Protein AF-A0A651F2A0-F1 (afdb_monomer_lite)

Secondary structure (DSSP, 8-state):
----------PPPHHHHHHHHHHHHHHHHHHHHHHHHHHHHHHHHHHHHHHHHHHHHHHHHHHTT-SPPPEEETTEEEEEEEETTEEEEEEEEEEEEEPTTTTT-SS---SEEEEEEEEEEETTEEEEEEE--

Structure (mmCIF, N/CA/C/O backbone):
data_AF-A0A651F2A0-F1
#
_entry.id   AF-A0A651F2A0-F1
#
loop_
_atom_site.group_PDB
_atom_site.id
_atom_site.type_symbol
_atom_site.label_atom_id
_atom_site.label_alt_id
_atom_site.label_comp_id
_atom_site.label_asym_id
_atom_site.label_entity_id
_atom_site.label_seq_id
_atom_site.pdbx_PDB_ins_code
_atom_site.Cartn_x
_atom_site.Cartn_y
_atom_site.Cartn_z
_atom_site.occupancy
_atom_site.B_iso_or_equiv
_atom_site.auth_seq_id
_atom_site.auth_comp_id
_atom_site.auth_asym_id
_atom_site.auth_atom_id
_atom_site.pdbx_PDB_model_num
ATOM 1 N N . MET A 1 1 ? 14.334 12.413 -85.379 1.00 40.56 1 MET A N 1
ATOM 2 C CA . MET A 1 1 ? 15.534 12.510 -84.516 1.00 40.56 1 MET A CA 1
ATOM 3 C C . MET A 1 1 ? 15.074 12.639 -83.069 1.00 40.56 1 MET A C 1
ATOM 5 O O . MET A 1 1 ? 14.455 13.635 -82.731 1.00 40.56 1 MET A O 1
ATOM 9 N N . HIS A 1 2 ? 15.277 11.613 -82.243 1.00 46.34 2 HIS A N 1
ATOM 10 C CA . HIS A 1 2 ? 14.979 11.640 -80.804 1.00 46.34 2 HIS A CA 1
ATOM 11 C C . HIS A 1 2 ? 16.303 11.487 -80.044 1.00 46.34 2 HIS A C 1
ATOM 13 O O . HIS A 1 2 ? 16.986 10.482 -80.261 1.00 46.34 2 HIS A O 1
ATOM 19 N N . PRO A 1 3 ? 16.702 12.438 -79.184 1.00 53.22 3 PRO A N 1
ATOM 20 C CA . PRO A 1 3 ? 17.888 12.264 -78.361 1.00 53.22 3 PRO A CA 1
ATOM 21 C C . PRO A 1 3 ? 17.576 11.280 -77.227 1.00 53.22 3 PRO A C 1
ATOM 23 O O . PRO A 1 3 ? 16.730 11.531 -76.368 1.00 53.22 3 PRO A O 1
ATOM 26 N N . ARG A 1 4 ? 18.268 10.136 -77.231 1.00 53.84 4 ARG A N 1
ATOM 27 C CA . ARG A 1 4 ? 18.278 9.188 -76.111 1.00 53.84 4 ARG A CA 1
ATOM 28 C C . ARG A 1 4 ? 18.900 9.882 -74.894 1.00 53.84 4 ARG A C 1
ATOM 30 O O . ARG A 1 4 ? 20.090 10.187 -74.902 1.00 53.84 4 ARG A O 1
ATOM 37 N N . ARG A 1 5 ? 18.104 10.125 -73.846 1.00 56.44 5 ARG A N 1
ATOM 38 C CA . ARG A 1 5 ? 18.618 10.519 -72.526 1.00 56.44 5 ARG A CA 1
ATOM 39 C C . ARG A 1 5 ? 19.473 9.377 -71.980 1.00 56.44 5 ARG A C 1
ATOM 41 O O . ARG A 1 5 ? 18.969 8.295 -71.698 1.00 56.44 5 ARG A O 1
ATOM 48 N N . HIS A 1 6 ? 20.767 9.637 -71.846 1.00 51.25 6 HIS A N 1
ATOM 49 C CA . HIS A 1 6 ? 21.711 8.757 -71.175 1.00 51.25 6 HIS A CA 1
ATOM 50 C C . HIS A 1 6 ? 21.429 8.815 -69.668 1.00 51.25 6 HIS A C 1
ATOM 52 O O . HIS A 1 6 ? 21.760 9.798 -69.008 1.00 51.25 6 HIS A O 1
ATOM 58 N N . ILE A 1 7 ? 20.788 7.786 -69.118 1.00 57.84 7 ILE A N 1
ATOM 59 C CA . ILE A 1 7 ? 20.688 7.611 -67.666 1.00 57.84 7 ILE A CA 1
ATOM 60 C C . ILE A 1 7 ? 22.052 7.066 -67.228 1.00 57.84 7 ILE A C 1
ATOM 62 O O . ILE A 1 7 ? 22.421 5.953 -67.600 1.00 57.84 7 ILE A O 1
ATOM 66 N N . LYS A 1 8 ? 22.855 7.877 -66.532 1.00 57.44 8 LYS A N 1
ATOM 67 C CA . LYS A 1 8 ? 24.104 7.401 -65.924 1.00 57.44 8 LYS A CA 1
ATOM 68 C C . LYS A 1 8 ? 23.741 6.487 -64.746 1.00 57.44 8 LYS A C 1
ATOM 70 O O . LYS A 1 8 ? 22.978 6.925 -63.887 1.00 57.44 8 LYS A O 1
ATOM 75 N N . PRO A 1 9 ? 24.272 5.256 -64.665 1.00 56.66 9 PRO A N 1
ATOM 76 C CA . PRO A 1 9 ? 24.155 4.464 -63.451 1.00 56.66 9 PRO A CA 1
ATOM 77 C C . PRO A 1 9 ? 25.025 5.124 -62.374 1.00 56.66 9 PRO A C 1
ATOM 79 O O . PRO A 1 9 ? 26.252 5.124 -62.469 1.00 56.66 9 PRO A O 1
ATOM 82 N N . HIS A 1 10 ? 24.399 5.750 -61.379 1.00 59.75 10 HIS A N 1
ATOM 83 C CA . HIS A 1 10 ? 25.093 6.204 -60.177 1.00 59.75 10 HIS A CA 1
ATOM 84 C C . HIS A 1 10 ? 25.485 4.963 -59.369 1.00 59.75 10 HIS A C 1
ATOM 86 O O . HIS A 1 10 ? 24.654 4.359 -58.698 1.00 59.75 10 HIS A O 1
ATOM 92 N N . GLY A 1 11 ? 26.737 4.527 -59.517 1.00 58.84 11 GLY A N 1
ATOM 93 C CA . GLY A 1 11 ? 27.314 3.476 -58.687 1.00 58.84 11 GLY A CA 1
ATOM 94 C C . GLY A 1 11 ? 27.392 3.951 -57.241 1.00 58.84 11 GLY A C 1
ATOM 95 O O . GLY A 1 11 ? 27.878 5.049 -56.982 1.00 58.84 11 GLY A O 1
ATOM 96 N N . PHE A 1 12 ? 26.888 3.127 -56.327 1.00 59.69 12 PHE A N 1
ATOM 97 C CA . PHE A 1 12 ? 26.880 3.380 -54.890 1.00 59.69 12 PHE A CA 1
ATOM 98 C C . PHE A 1 12 ? 28.314 3.633 -54.402 1.00 59.69 12 PHE A C 1
ATOM 100 O O . PHE A 1 12 ? 29.184 2.770 -54.561 1.00 59.69 12 PHE A O 1
ATOM 107 N N . SER A 1 13 ? 28.594 4.820 -53.864 1.00 77.81 13 SER A N 1
ATOM 108 C CA . SER A 1 13 ? 29.939 5.131 -53.375 1.00 77.81 13 SER A CA 1
ATOM 109 C C . SER A 1 13 ? 30.194 4.425 -52.039 1.00 77.81 13 SER A C 1
ATOM 111 O O . SER A 1 13 ? 29.291 4.242 -51.223 1.00 77.81 13 SER A O 1
ATOM 113 N N . LEU A 1 14 ? 31.445 4.033 -51.777 1.00 75.12 14 LEU A N 1
ATOM 114 C CA . LEU A 1 14 ? 31.829 3.385 -50.515 1.00 75.12 14 LEU A CA 1
ATOM 115 C C . LEU A 1 14 ? 31.475 4.253 -49.290 1.00 75.12 14 LEU A C 1
ATOM 117 O O . LEU A 1 14 ? 31.114 3.729 -48.241 1.00 75.12 14 LEU A O 1
ATOM 121 N N . LEU A 1 15 ? 31.504 5.579 -49.450 1.00 81.62 15 LEU A N 1
ATOM 122 C CA . LEU A 1 15 ? 31.098 6.534 -48.422 1.00 81.62 15 LEU A CA 1
ATOM 123 C C . LEU A 1 15 ? 29.595 6.450 -48.107 1.00 81.62 15 LEU A C 1
ATOM 125 O O . LEU A 1 15 ? 29.221 6.450 -46.937 1.00 81.62 15 LEU A O 1
ATOM 129 N N . GLU A 1 16 ? 28.738 6.328 -49.124 1.00 80.50 16 GLU A N 1
ATOM 130 C CA . GLU A 1 16 ? 27.291 6.147 -48.937 1.00 80.50 16 GLU A CA 1
ATOM 131 C C . GLU A 1 16 ? 26.973 4.815 -48.250 1.00 80.50 16 GLU A C 1
ATOM 133 O O . GLU A 1 16 ? 26.096 4.767 -47.390 1.00 80.50 16 GLU A O 1
ATOM 138 N N . ALA A 1 17 ? 27.719 3.748 -48.557 1.00 83.12 17 ALA A N 1
ATOM 139 C CA . ALA A 1 17 ? 27.576 2.458 -47.880 1.00 83.12 17 ALA A CA 1
ATOM 140 C C . ALA A 1 17 ? 27.952 2.518 -46.399 1.00 83.12 17 ALA A C 1
ATOM 142 O O . ALA A 1 17 ? 27.215 2.002 -45.557 1.00 83.12 17 ALA A O 1
ATOM 143 N N . VAL A 1 18 ? 29.059 3.183 -46.068 1.00 84.75 18 VAL A N 1
ATOM 144 C CA . VAL A 1 18 ? 29.472 3.382 -44.673 1.00 84.75 18 VAL A CA 1
ATOM 145 C C . VAL A 1 18 ? 28.457 4.246 -43.925 1.00 84.75 18 VAL A C 1
ATOM 147 O O . VAL A 1 18 ? 28.088 3.916 -42.798 1.00 84.75 18 VAL A O 1
ATOM 150 N N . LEU A 1 19 ? 27.953 5.309 -44.558 1.00 88.94 19 LEU A N 1
ATOM 151 C CA . LEU A 1 19 ? 26.936 6.173 -43.963 1.00 88.94 19 LEU A CA 1
ATOM 152 C C . LEU A 1 19 ? 25.625 5.415 -43.712 1.00 88.94 19 LEU A C 1
ATOM 154 O O . LEU A 1 19 ? 25.071 5.493 -42.617 1.00 88.94 19 LEU A O 1
ATOM 158 N N . ALA A 1 20 ? 25.154 4.641 -44.692 1.00 88.56 20 ALA A N 1
ATOM 159 C CA . ALA A 1 20 ? 23.961 3.814 -44.544 1.00 88.56 20 ALA A CA 1
ATOM 160 C C . ALA A 1 20 ? 24.123 2.793 -43.408 1.00 88.56 20 ALA A C 1
ATOM 162 O O . ALA A 1 20 ? 23.223 2.640 -42.582 1.00 88.56 20 ALA A O 1
ATOM 163 N N . LEU A 1 21 ? 25.288 2.144 -43.310 1.00 89.94 21 LEU A N 1
ATOM 164 C CA . LEU A 1 21 ? 25.579 1.194 -42.238 1.00 89.94 21 LEU A CA 1
ATOM 165 C C . LEU A 1 21 ? 25.603 1.871 -40.859 1.00 89.94 21 LEU A C 1
ATOM 167 O O . LEU A 1 21 ? 25.057 1.322 -39.903 1.00 89.94 21 LEU A O 1
ATOM 171 N N . ALA A 1 22 ? 26.177 3.073 -40.756 1.00 89.56 22 ALA A N 1
ATOM 172 C CA . ALA A 1 22 ? 26.198 3.843 -39.515 1.00 89.56 22 ALA A CA 1
ATOM 173 C C . ALA A 1 22 ? 24.782 4.227 -39.053 1.00 89.56 22 ALA A C 1
ATOM 175 O O . ALA A 1 22 ? 24.464 4.098 -37.870 1.00 89.56 22 ALA A O 1
ATOM 176 N N . ILE A 1 23 ? 23.910 4.630 -39.984 1.00 91.00 23 ILE A N 1
ATOM 177 C CA . ILE A 1 23 ? 22.502 4.938 -39.689 1.00 91.00 23 ILE A CA 1
ATOM 178 C C . ILE A 1 23 ? 21.768 3.685 -39.200 1.00 91.00 23 ILE A C 1
ATOM 180 O O . ILE A 1 23 ? 21.058 3.742 -38.196 1.00 91.00 23 ILE A O 1
ATOM 184 N N . ILE A 1 24 ? 21.963 2.542 -39.865 1.00 91.62 24 ILE A N 1
ATOM 185 C CA . ILE A 1 24 ? 21.350 1.270 -39.459 1.00 91.62 24 ILE A CA 1
ATOM 186 C C . ILE A 1 24 ? 21.834 0.860 -38.063 1.00 91.62 24 ILE A C 1
ATOM 188 O O . ILE A 1 24 ? 21.020 0.488 -37.219 1.00 91.62 24 ILE A O 1
ATOM 192 N N . ALA A 1 25 ? 23.135 0.971 -37.785 1.00 90.12 25 ALA A N 1
ATOM 193 C CA . ALA A 1 25 ? 23.691 0.666 -36.471 1.00 90.12 25 ALA A CA 1
ATOM 194 C C . ALA A 1 25 ? 23.099 1.569 -35.375 1.00 90.12 25 ALA A C 1
ATOM 196 O O . ALA A 1 25 ? 22.673 1.070 -34.333 1.00 90.12 25 ALA A O 1
ATOM 197 N N . ALA A 1 26 ? 22.996 2.879 -35.623 1.00 90.19 26 ALA A N 1
ATOM 198 C CA . ALA A 1 26 ? 22.378 3.819 -34.689 1.00 90.19 26 ALA A CA 1
ATOM 199 C C . ALA A 1 26 ? 20.894 3.496 -34.440 1.00 90.19 26 ALA A C 1
ATOM 201 O O . ALA A 1 26 ? 20.446 3.496 -33.292 1.00 90.19 26 ALA A O 1
ATOM 202 N N . ALA A 1 27 ? 20.144 3.153 -35.492 1.00 89.88 27 ALA A N 1
ATOM 203 C CA . ALA A 1 27 ? 18.746 2.749 -35.375 1.00 89.88 27 ALA A CA 1
ATOM 204 C C . ALA A 1 27 ? 18.585 1.465 -34.542 1.00 89.88 27 ALA A C 1
ATOM 206 O O . ALA A 1 27 ? 17.708 1.396 -33.682 1.00 89.88 27 ALA A O 1
ATOM 207 N N . LEU A 1 28 ? 19.454 0.467 -34.738 1.00 91.69 28 LEU A N 1
ATOM 208 C CA . LEU A 1 28 ? 19.444 -0.771 -33.951 1.00 91.69 28 LEU A CA 1
ATOM 209 C C . LEU A 1 28 ? 19.730 -0.511 -32.467 1.00 91.69 28 LEU A C 1
ATOM 211 O O . LEU A 1 28 ? 19.036 -1.057 -31.608 1.00 91.69 28 LEU A O 1
ATOM 215 N N . ILE A 1 29 ? 20.706 0.349 -32.162 1.00 91.38 29 ILE A N 1
ATOM 216 C CA . ILE A 1 29 ? 21.029 0.737 -30.781 1.00 91.38 29 ILE A CA 1
ATOM 217 C C . ILE A 1 29 ? 19.842 1.457 -30.137 1.00 91.38 29 ILE A C 1
ATOM 219 O O . ILE A 1 29 ? 19.460 1.111 -29.020 1.00 91.38 29 ILE A O 1
ATOM 223 N N . ALA A 1 30 ? 19.218 2.404 -30.842 1.00 85.31 30 ALA A N 1
ATOM 224 C CA . ALA A 1 30 ? 18.053 3.126 -30.337 1.00 85.31 30 ALA A CA 1
ATOM 225 C C . ALA A 1 30 ? 16.882 2.176 -30.032 1.00 85.31 30 ALA A C 1
ATOM 227 O O . ALA A 1 30 ? 16.282 2.249 -28.961 1.00 85.31 30 ALA A O 1
ATOM 228 N N . VAL A 1 31 ? 16.593 1.225 -30.928 1.00 88.94 31 VAL A N 1
ATOM 229 C CA . VAL A 1 31 ? 15.548 0.211 -30.701 1.00 88.94 31 VAL A CA 1
ATOM 230 C C . VAL A 1 31 ? 15.880 -0.673 -29.498 1.00 88.94 31 VAL A C 1
ATOM 232 O O . VAL A 1 31 ? 14.989 -0.981 -28.703 1.00 88.94 31 VAL A O 1
ATOM 235 N N . LEU A 1 32 ? 17.144 -1.073 -29.336 1.00 86.25 32 LEU A N 1
ATOM 236 C CA . LEU A 1 32 ? 17.573 -1.873 -28.191 1.00 86.25 32 LEU A CA 1
ATOM 237 C C . LEU A 1 32 ? 17.403 -1.098 -26.877 1.00 86.25 32 LEU A C 1
ATOM 239 O O . LEU A 1 32 ? 16.852 -1.639 -25.922 1.00 86.25 32 LEU A O 1
ATOM 243 N N . GLN A 1 33 ? 17.799 0.176 -26.846 1.00 85.25 33 GLN A N 1
ATOM 244 C CA . GLN A 1 33 ? 17.631 1.045 -25.679 1.00 85.25 33 GLN A CA 1
ATOM 245 C C . GLN A 1 33 ? 16.158 1.208 -25.295 1.00 85.25 33 GLN A C 1
ATOM 247 O O . GLN A 1 33 ? 15.817 1.045 -24.123 1.00 85.25 33 GLN A O 1
ATOM 252 N N . VAL A 1 34 ? 15.277 1.447 -26.272 1.00 84.81 34 VAL A N 1
ATOM 253 C CA . VAL A 1 34 ? 13.829 1.552 -26.034 1.00 84.81 34 VAL A CA 1
ATOM 254 C C . VAL A 1 34 ? 13.270 0.245 -25.472 1.00 84.81 34 VAL A C 1
ATOM 256 O O . VAL A 1 34 ? 12.517 0.270 -24.501 1.00 84.81 34 VAL A O 1
ATOM 259 N N . ARG A 1 35 ? 13.663 -0.913 -26.019 1.00 79.12 35 ARG A N 1
ATOM 260 C CA . ARG A 1 35 ? 13.226 -2.217 -25.490 1.00 79.12 35 ARG A CA 1
ATOM 261 C C . ARG A 1 35 ? 13.682 -2.434 -24.051 1.00 79.12 35 ARG A C 1
ATOM 263 O O . ARG A 1 35 ? 12.880 -2.871 -23.232 1.00 79.12 35 ARG A O 1
ATOM 270 N N . THR A 1 36 ? 14.929 -2.103 -23.732 1.00 82.56 36 THR A N 1
ATOM 271 C CA . THR A 1 36 ? 15.454 -2.217 -22.366 1.00 82.56 36 THR A CA 1
ATOM 272 C C . THR A 1 36 ? 14.688 -1.312 -21.401 1.00 82.56 36 THR A C 1
ATOM 274 O O . THR A 1 36 ? 14.259 -1.768 -20.343 1.00 82.56 36 THR A O 1
ATOM 277 N N . GLN A 1 37 ? 14.421 -0.061 -21.787 1.00 80.06 37 GLN A N 1
ATOM 278 C CA . GLN A 1 37 ? 13.599 0.859 -20.993 1.00 80.06 37 GLN A CA 1
ATOM 279 C C . GLN A 1 37 ? 12.171 0.335 -20.791 1.00 80.06 37 GLN A C 1
ATOM 281 O O . GLN A 1 37 ? 11.654 0.388 -19.677 1.00 80.06 37 GLN A O 1
ATOM 286 N N . MET A 1 38 ? 11.546 -0.221 -21.834 1.00 79.19 38 MET A N 1
ATOM 287 C CA . MET A 1 38 ? 10.212 -0.823 -21.741 1.00 79.19 38 MET A CA 1
ATOM 288 C C . MET A 1 38 ? 10.183 -2.030 -20.801 1.00 79.19 38 MET A C 1
ATOM 290 O O . MET A 1 38 ? 9.244 -2.161 -20.021 1.00 79.19 38 MET A O 1
ATOM 294 N N . ILE A 1 39 ? 11.196 -2.901 -20.848 1.00 85.00 39 ILE A N 1
ATOM 295 C CA . ILE A 1 39 ? 11.285 -4.069 -19.960 1.00 85.00 39 ILE A CA 1
ATOM 296 C C . ILE A 1 39 ? 11.420 -3.621 -18.505 1.00 85.00 39 ILE A C 1
ATOM 298 O O . ILE A 1 39 ? 10.676 -4.107 -17.657 1.00 85.00 39 ILE A O 1
ATOM 302 N N . HIS A 1 40 ? 12.308 -2.667 -18.220 1.00 80.12 40 HIS A N 1
ATOM 303 C CA . HIS A 1 40 ? 12.461 -2.135 -16.867 1.00 80.12 40 HIS A CA 1
ATOM 304 C C . HIS A 1 40 ? 11.188 -1.444 -16.373 1.00 80.12 40 HIS A C 1
ATOM 306 O O . HIS A 1 40 ? 10.759 -1.693 -15.249 1.00 80.12 40 HIS A O 1
ATOM 312 N N . GLY A 1 41 ? 10.537 -0.641 -17.218 1.00 78.50 41 GLY A N 1
ATOM 313 C CA . GLY A 1 41 ? 9.258 -0.019 -16.879 1.00 78.50 41 GLY A CA 1
ATOM 314 C C . GLY A 1 41 ? 8.157 -1.050 -16.614 1.00 78.50 41 GLY A C 1
ATOM 315 O O . GLY A 1 41 ? 7.406 -0.919 -15.651 1.00 78.50 41 GLY A O 1
ATOM 316 N N . ALA A 1 42 ? 8.089 -2.114 -17.418 1.00 76.44 42 ALA A N 1
ATOM 317 C CA . ALA A 1 42 ? 7.125 -3.195 -17.231 1.00 76.44 42 ALA A CA 1
ATOM 318 C C . ALA A 1 42 ? 7.389 -4.005 -15.952 1.00 76.44 42 ALA A C 1
ATOM 320 O O . ALA A 1 42 ? 6.434 -4.398 -15.285 1.00 76.44 42 ALA A O 1
ATOM 321 N N . GLN A 1 43 ? 8.655 -4.241 -15.595 1.00 82.75 43 GLN A N 1
ATOM 322 C CA . GLN A 1 43 ? 9.030 -4.872 -14.325 1.00 82.75 43 GLN A CA 1
ATOM 323 C C . GLN A 1 43 ? 8.600 -4.003 -13.142 1.00 82.75 43 GLN A C 1
ATOM 325 O O . GLN A 1 43 ? 7.829 -4.463 -12.311 1.00 82.75 43 GLN A O 1
ATOM 330 N N . GLN A 1 44 ? 8.960 -2.717 -13.143 1.00 81.38 44 GLN A N 1
ATOM 331 C CA . GLN A 1 44 ? 8.552 -1.783 -12.089 1.00 81.38 44 GLN A CA 1
ATOM 332 C C . GLN A 1 44 ? 7.029 -1.679 -11.949 1.00 81.38 44 GLN A C 1
ATOM 334 O O . GLN A 1 44 ? 6.513 -1.604 -10.837 1.00 81.38 44 GLN A O 1
ATOM 339 N N . ALA A 1 45 ? 6.294 -1.675 -13.065 1.00 79.94 45 ALA A N 1
ATOM 340 C CA . ALA A 1 45 ? 4.836 -1.659 -13.041 1.00 79.94 45 ALA A CA 1
ATOM 341 C C . ALA A 1 45 ? 4.258 -2.949 -12.437 1.00 79.94 45 ALA A C 1
ATOM 343 O O . ALA A 1 45 ? 3.322 -2.879 -11.646 1.00 79.94 45 ALA A O 1
ATOM 344 N N . ARG A 1 46 ? 4.824 -4.115 -12.772 1.00 79.50 46 ARG A N 1
ATOM 345 C CA . ARG A 1 46 ? 4.416 -5.400 -12.184 1.00 79.50 46 ARG A CA 1
ATOM 346 C C . ARG A 1 46 ? 4.706 -5.461 -10.691 1.00 79.50 46 ARG A C 1
ATOM 348 O O . ARG A 1 46 ? 3.837 -5.897 -9.945 1.00 79.50 46 ARG A O 1
ATOM 355 N N . ASP A 1 47 ? 5.876 -4.996 -10.270 1.00 81.88 47 ASP A N 1
ATOM 356 C CA . ASP A 1 47 ? 6.263 -4.987 -8.859 1.00 81.88 47 ASP A CA 1
ATOM 357 C C . ASP A 1 47 ? 5.324 -4.078 -8.058 1.00 81.88 47 ASP A C 1
ATOM 359 O O . ASP A 1 47 ? 4.797 -4.489 -7.029 1.00 81.88 47 ASP A O 1
ATOM 363 N N . ARG A 1 48 ? 4.999 -2.886 -8.581 1.00 76.25 48 ARG A N 1
ATOM 364 C CA . ARG A 1 48 ? 3.991 -2.000 -7.972 1.00 76.25 48 ARG A CA 1
ATOM 365 C C . ARG A 1 48 ? 2.614 -2.651 -7.884 1.00 76.25 48 ARG A C 1
ATOM 367 O O . ARG A 1 48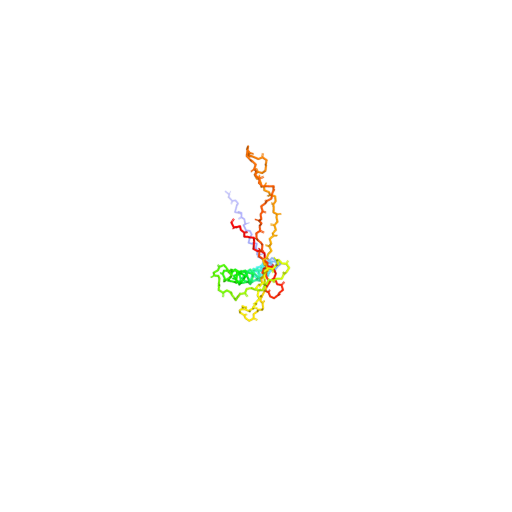 ? 1.996 -2.592 -6.832 1.00 76.25 48 ARG A O 1
ATOM 374 N N . GLN A 1 49 ? 2.157 -3.310 -8.947 1.00 83.69 49 GLN A N 1
ATOM 375 C CA . GLN A 1 49 ? 0.869 -4.010 -8.937 1.00 83.69 49 GLN A CA 1
ATOM 376 C C . GLN A 1 49 ? 0.835 -5.169 -7.936 1.00 83.69 49 GLN A C 1
ATOM 378 O O . GLN A 1 49 ? -0.203 -5.417 -7.329 1.00 83.69 49 GLN A O 1
ATOM 383 N N . ALA A 1 50 ? 1.938 -5.903 -7.774 1.00 83.25 50 ALA A N 1
ATOM 384 C CA . ALA A 1 50 ? 2.034 -6.959 -6.771 1.00 83.25 50 ALA A CA 1
ATOM 385 C C . ALA A 1 50 ? 1.939 -6.370 -5.358 1.00 83.25 50 ALA A C 1
ATOM 387 O O . ALA A 1 50 ? 1.132 -6.827 -4.556 1.00 83.25 50 ALA A O 1
ATOM 388 N N . LEU A 1 51 ? 2.675 -5.287 -5.103 1.00 83.44 51 LEU A N 1
ATOM 389 C CA . LEU A 1 51 ? 2.627 -4.571 -3.836 1.00 83.44 51 LEU A CA 1
ATOM 390 C C . LEU A 1 51 ? 1.221 -4.011 -3.547 1.00 83.44 51 LEU A C 1
ATOM 392 O O . LEU A 1 51 ? 0.728 -4.136 -2.430 1.00 83.44 51 LEU A O 1
ATOM 396 N N . GLU A 1 52 ? 0.544 -3.396 -4.516 1.00 85.06 52 GLU A N 1
ATOM 397 C CA . GLU A 1 52 ? -0.837 -2.904 -4.350 1.00 85.06 52 GLU A CA 1
ATOM 398 C C . GLU A 1 52 ? -1.820 -4.037 -4.017 1.00 85.06 52 GLU A C 1
ATOM 400 O O . GLU A 1 52 ? -2.704 -3.861 -3.181 1.00 85.06 52 GLU A O 1
ATOM 405 N N . ARG A 1 53 ? -1.642 -5.222 -4.616 1.00 88.38 53 ARG A N 1
ATOM 406 C CA . ARG A 1 53 ? -2.465 -6.400 -4.300 1.00 88.38 53 ARG A CA 1
ATOM 407 C C . ARG A 1 53 ? -2.267 -6.895 -2.874 1.00 88.38 53 ARG A C 1
ATOM 409 O O . ARG A 1 53 ? -3.237 -7.351 -2.280 1.00 88.38 53 ARG A O 1
ATOM 416 N N . ASP A 1 54 ? -1.050 -6.824 -2.346 1.00 90.38 54 ASP A N 1
ATOM 417 C CA . ASP A 1 54 ? -0.770 -7.248 -0.972 1.00 90.38 54 ASP A CA 1
ATOM 418 C C . ASP A 1 54 ? -1.471 -6.343 0.049 1.00 90.38 54 ASP A C 1
ATOM 420 O O . ASP A 1 54 ? -2.099 -6.842 0.981 1.00 90.38 54 ASP A O 1
ATOM 424 N N . ASP A 1 55 ? -1.421 -5.022 -0.160 1.00 91.44 55 ASP A N 1
ATOM 425 C CA . ASP A 1 55 ? -2.112 -4.059 0.708 1.00 91.44 55 ASP A CA 1
ATOM 426 C C . ASP A 1 55 ? -3.623 -4.287 0.684 1.00 91.44 55 ASP A C 1
ATOM 428 O O . ASP A 1 55 ? -4.267 -4.357 1.733 1.00 91.44 55 ASP A O 1
ATOM 432 N N . GLU A 1 56 ? -4.178 -4.450 -0.519 1.00 90.44 56 GLU A N 1
ATOM 433 C CA . GLU A 1 56 ? -5.598 -4.728 -0.702 1.00 90.44 56 GLU A CA 1
ATOM 434 C C . GLU A 1 56 ? -5.988 -6.053 -0.037 1.00 90.44 56 GLU A C 1
ATOM 436 O O . GLU A 1 56 ? -7.009 -6.120 0.637 1.00 90.44 56 GLU A O 1
ATOM 441 N N . ALA A 1 57 ? -5.174 -7.105 -0.156 1.00 92.94 57 ALA A N 1
ATOM 442 C CA . ALA A 1 57 ? -5.455 -8.391 0.477 1.00 92.94 57 ALA A CA 1
ATOM 443 C C . ALA A 1 57 ? -5.527 -8.277 2.008 1.00 92.94 57 ALA A C 1
ATOM 445 O O . ALA A 1 57 ? -6.471 -8.789 2.617 1.00 92.94 57 ALA A O 1
ATOM 446 N N . VAL A 1 58 ? -4.578 -7.574 2.632 1.00 93.44 58 VAL A N 1
ATOM 447 C CA . VAL A 1 58 ? -4.582 -7.342 4.086 1.00 93.44 58 VAL A CA 1
ATOM 448 C C . VAL A 1 58 ? -5.785 -6.493 4.506 1.00 93.44 58 VAL A C 1
ATOM 450 O O . VAL A 1 58 ? -6.451 -6.805 5.498 1.00 93.44 58 VAL A O 1
ATOM 453 N N . PHE A 1 59 ? -6.119 -5.456 3.738 1.00 93.06 59 PHE A N 1
ATOM 454 C CA . PHE A 1 59 ? -7.297 -4.635 4.011 1.00 93.06 59 PHE A CA 1
ATOM 455 C C . PHE A 1 59 ? -8.609 -5.427 3.853 1.00 93.06 59 PHE A C 1
ATOM 457 O O . PHE A 1 59 ? -9.508 -5.320 4.686 1.00 93.06 59 PHE A O 1
ATOM 464 N N . GLN A 1 60 ? -8.710 -6.312 2.862 1.00 93.12 60 GLN A N 1
ATOM 465 C CA . GLN A 1 60 ? -9.858 -7.212 2.710 1.00 93.12 60 GLN A CA 1
ATOM 466 C C . GLN A 1 60 ? -9.975 -8.193 3.884 1.00 93.12 60 GLN A C 1
ATOM 468 O O . GLN A 1 60 ? -11.083 -8.459 4.350 1.00 93.12 60 GLN A O 1
ATOM 473 N N . MET A 1 61 ? -8.857 -8.692 4.425 1.00 94.06 61 MET A N 1
ATOM 474 C CA . MET A 1 61 ? -8.875 -9.510 5.647 1.00 94.06 61 MET A CA 1
ATOM 475 C C . MET A 1 61 ? -9.410 -8.729 6.855 1.00 94.06 61 MET A C 1
ATOM 477 O O . MET A 1 61 ? -10.150 -9.299 7.661 1.00 94.06 61 MET A O 1
ATOM 481 N N . LEU A 1 62 ? -9.071 -7.439 6.976 1.00 93.88 62 LEU A N 1
ATOM 482 C CA . LEU A 1 62 ? -9.624 -6.554 8.006 1.00 93.88 62 LEU A CA 1
ATOM 483 C C . LEU A 1 62 ? -11.143 -6.424 7.860 1.00 93.88 62 LEU A C 1
ATOM 485 O O . LEU A 1 62 ? -11.868 -6.660 8.826 1.00 93.88 62 LEU A O 1
ATOM 489 N N . VAL A 1 63 ? -11.621 -6.082 6.660 1.00 91.81 63 VAL A N 1
ATOM 490 C CA . VAL A 1 63 ? -13.055 -5.891 6.372 1.00 91.81 63 VAL A CA 1
ATOM 491 C C . VAL A 1 63 ? -13.842 -7.188 6.575 1.00 91.81 63 VAL A C 1
ATOM 493 O O . VAL A 1 63 ? -14.946 -7.167 7.117 1.00 91.81 63 VAL A O 1
ATOM 496 N N . ALA A 1 64 ? -13.261 -8.331 6.209 1.00 93.31 64 ALA A N 1
ATOM 497 C CA . ALA A 1 64 ? -13.848 -9.650 6.425 1.00 93.31 64 ALA A CA 1
ATOM 498 C C . ALA A 1 64 ? -13.811 -10.113 7.897 1.00 93.31 64 ALA A C 1
ATOM 500 O O . ALA A 1 64 ? -14.346 -11.178 8.211 1.00 93.31 64 ALA A O 1
ATOM 501 N N . GLY A 1 65 ? -13.177 -9.355 8.801 1.00 92.69 65 GLY A N 1
ATOM 502 C CA . GLY A 1 65 ? -13.046 -9.717 10.214 1.00 92.69 65 GLY A CA 1
ATOM 503 C C . GLY A 1 65 ? -12.150 -10.936 10.457 1.00 92.69 65 GLY A C 1
ATOM 504 O O . GLY A 1 65 ? -12.313 -11.624 11.461 1.00 92.69 65 GLY A O 1
ATOM 505 N N . LEU A 1 66 ? -11.227 -11.222 9.534 1.00 93.19 66 LEU A N 1
ATOM 506 C CA . LEU A 1 66 ? -10.309 -12.364 9.607 1.00 93.19 66 LEU A CA 1
ATOM 507 C C . LEU A 1 66 ? -9.019 -12.045 10.374 1.00 93.19 66 LEU A C 1
ATOM 509 O O . LEU A 1 66 ? -8.243 -12.952 10.672 1.00 93.19 66 LEU A O 1
ATOM 513 N N . LEU A 1 67 ? -8.773 -10.768 10.677 1.00 93.56 67 LEU A N 1
ATOM 514 C CA . LEU A 1 67 ? -7.619 -10.359 11.470 1.00 93.56 67 LEU A CA 1
ATOM 515 C C . LEU A 1 67 ? -7.823 -10.660 12.961 1.00 93.56 67 LEU A C 1
ATOM 517 O O . LEU A 1 67 ? -8.957 -10.643 13.449 1.00 93.56 67 LEU A O 1
ATOM 521 N N . PRO A 1 68 ? -6.728 -10.881 13.713 1.00 90.75 68 PRO A N 1
ATOM 522 C CA . PRO A 1 68 ? -6.786 -10.985 15.164 1.00 90.75 68 PRO A CA 1
ATOM 523 C C . PRO A 1 68 ? -7.458 -9.760 15.806 1.00 90.75 68 PRO A C 1
ATOM 525 O O . PRO A 1 68 ? -7.462 -8.678 15.215 1.00 90.75 68 PRO A O 1
ATOM 528 N N . PRO A 1 69 ? -7.994 -9.888 17.032 1.00 92.88 69 PRO A N 1
ATOM 529 C CA . PRO A 1 69 ? -8.584 -8.760 17.739 1.00 92.88 69 PRO A CA 1
ATOM 530 C C . PRO A 1 69 ? -7.604 -7.583 17.862 1.00 92.88 69 PRO A C 1
ATOM 532 O O . PRO A 1 69 ? -6.428 -7.806 18.167 1.00 92.88 69 PRO A O 1
ATOM 535 N N . PRO A 1 70 ? -8.066 -6.338 17.661 1.00 95.62 70 PRO A N 1
ATOM 536 C CA . PRO A 1 70 ? -7.197 -5.184 17.783 1.00 95.62 70 PRO A CA 1
ATOM 537 C C . PRO A 1 70 ? -6.877 -4.855 19.238 1.00 95.62 70 PRO A C 1
ATOM 539 O O . PRO A 1 70 ? -7.632 -5.169 20.162 1.00 95.62 70 PRO A O 1
ATOM 542 N N . THR A 1 71 ? -5.795 -4.111 19.423 1.00 94.81 71 THR A N 1
ATOM 543 C CA . THR A 1 71 ? -5.530 -3.360 20.648 1.00 94.81 71 THR A CA 1
ATOM 544 C C . THR A 1 71 ? -6.093 -1.945 20.512 1.00 94.81 71 THR A C 1
ATOM 546 O O . THR A 1 71 ? -6.202 -1.401 19.416 1.00 94.81 71 THR A O 1
ATOM 549 N N . SER A 1 72 ? -6.495 -1.335 21.626 1.00 92.69 72 SER A N 1
ATOM 550 C CA . SER A 1 72 ? -7.010 0.036 21.643 1.00 92.69 72 SER A CA 1
ATOM 551 C C . SER A 1 72 ? -6.275 0.835 22.710 1.00 92.69 72 SER A C 1
ATOM 553 O O . SER A 1 72 ? -6.341 0.479 23.885 1.00 92.69 72 SER A O 1
ATOM 555 N N . SER A 1 73 ? -5.608 1.917 22.306 1.00 88.62 73 SER A N 1
ATOM 556 C CA . SER A 1 73 ? -4.943 2.875 23.200 1.00 88.62 73 SER A CA 1
ATOM 557 C C . SER A 1 73 ? -5.218 4.289 22.708 1.00 88.62 73 SER A C 1
ATOM 559 O O . SER A 1 73 ? -5.174 4.534 21.506 1.00 88.62 73 SER A O 1
ATOM 561 N N . ASP A 1 74 ? -5.536 5.209 23.620 1.00 84.88 74 ASP A N 1
ATOM 562 C CA . ASP A 1 74 ? -5.722 6.641 23.324 1.00 84.88 74 ASP A CA 1
ATOM 563 C C . ASP A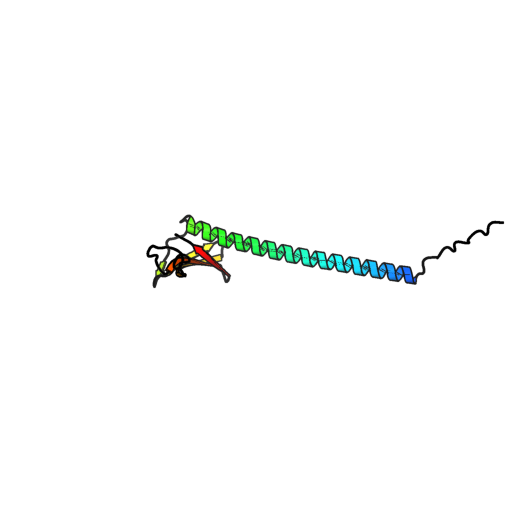 1 74 ? -6.684 6.947 22.156 1.00 84.88 74 ASP A C 1
ATOM 565 O O . ASP A 1 74 ? -6.513 7.907 21.410 1.00 84.88 74 ASP A O 1
ATOM 569 N N . GLY A 1 75 ? -7.720 6.118 21.981 1.00 82.00 75 GLY A N 1
ATOM 570 C CA . GLY A 1 75 ? -8.711 6.272 20.908 1.00 82.00 75 GLY A CA 1
ATOM 571 C C . GLY A 1 75 ? -8.259 5.776 19.529 1.00 82.00 75 GLY A C 1
ATOM 572 O O . GLY A 1 75 ? -9.044 5.846 18.584 1.00 82.00 75 GLY A O 1
ATOM 573 N N . VAL A 1 76 ? -7.045 5.231 19.414 1.00 88.94 76 VAL A N 1
ATOM 574 C CA . VAL A 1 76 ? -6.536 4.569 18.207 1.00 88.94 76 VAL A CA 1
ATOM 575 C C . VAL A 1 76 ? -6.724 3.064 18.344 1.00 88.94 76 VAL A C 1
ATOM 577 O O . VAL A 1 76 ? -6.298 2.453 19.328 1.00 88.94 76 VAL A O 1
ATOM 580 N N . VAL A 1 77 ? -7.352 2.454 17.339 1.00 94.75 77 VAL A N 1
ATOM 581 C CA . VAL A 1 77 ? -7.523 0.997 17.271 1.00 94.75 77 VAL A CA 1
ATOM 582 C C . VAL A 1 77 ? -6.481 0.429 16.325 1.00 94.75 77 VAL A C 1
ATOM 584 O O . VAL A 1 77 ? -6.394 0.866 15.182 1.00 94.75 77 VAL A O 1
ATOM 587 N N . THR A 1 78 ? -5.682 -0.517 16.809 1.00 96.25 78 THR A N 1
ATOM 588 C CA . THR A 1 78 ? -4.510 -1.029 16.102 1.00 96.25 78 THR A CA 1
ATOM 589 C C . THR A 1 78 ? -4.594 -2.538 15.920 1.00 96.25 78 THR A C 1
ATOM 591 O O . THR 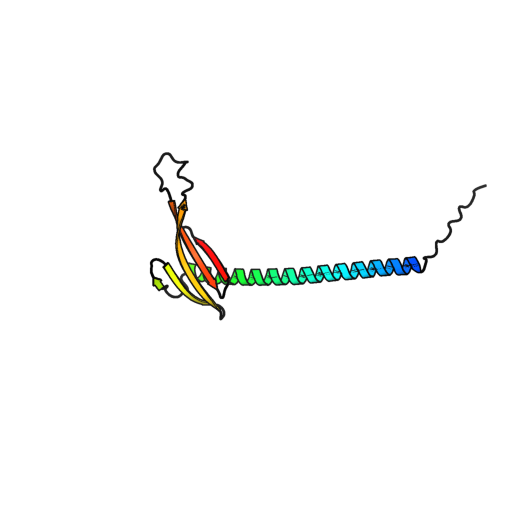A 1 78 ? -4.779 -3.278 16.885 1.00 96.25 78 THR A O 1
ATOM 594 N N . TRP A 1 79 ? -4.409 -3.002 14.689 1.00 96.62 79 TRP A N 1
ATOM 595 C CA . TRP A 1 79 ? -4.135 -4.400 14.370 1.00 96.62 79 TRP A CA 1
ATOM 596 C C . TRP A 1 79 ? -2.665 -4.534 14.016 1.00 96.62 79 TRP A C 1
ATOM 598 O O . TRP A 1 79 ? -2.104 -3.671 13.350 1.00 96.62 79 TRP A O 1
ATOM 608 N N . GLN A 1 80 ? -2.053 -5.633 14.428 1.00 95.31 80 GLN A N 1
ATOM 609 C CA . GLN A 1 80 ? -0.672 -5.940 14.091 1.00 95.31 80 GLN A CA 1
ATOM 610 C C . GLN A 1 80 ? -0.532 -7.439 13.863 1.00 95.31 80 GLN A C 1
ATOM 612 O O . GLN A 1 80 ? -1.230 -8.233 14.502 1.00 95.31 80 GLN A O 1
ATOM 617 N N . GLY A 1 81 ? 0.353 -7.822 12.955 1.00 93.88 81 GLY A N 1
ATOM 618 C CA . GLY A 1 81 ? 0.577 -9.219 12.617 1.00 93.88 81 GLY A CA 1
ATOM 619 C C . GLY A 1 81 ? 1.572 -9.362 11.480 1.00 93.88 81 GLY A C 1
ATOM 620 O O . GLY A 1 81 ? 2.404 -8.485 11.263 1.00 93.88 81 GLY A O 1
ATOM 621 N N . GLU A 1 82 ? 1.470 -10.471 10.760 1.00 93.62 82 GLU A N 1
ATOM 622 C CA . GLU A 1 82 ? 2.365 -10.819 9.664 1.00 93.62 82 GLU A CA 1
ATOM 623 C C . GLU A 1 82 ? 1.556 -11.304 8.455 1.00 93.62 82 GLU A C 1
ATOM 625 O O . GLU A 1 82 ? 0.596 -12.066 8.604 1.00 93.62 82 GLU A O 1
ATOM 630 N N . PHE A 1 83 ? 1.920 -10.843 7.259 1.00 91.88 83 PHE A N 1
ATOM 631 C CA . PHE A 1 83 ? 1.318 -11.245 5.990 1.00 91.88 83 PHE A CA 1
ATOM 632 C C . PHE A 1 83 ? 2.421 -11.553 4.977 1.00 91.88 83 PHE A C 1
ATOM 634 O O . PHE A 1 83 ? 3.182 -10.665 4.595 1.00 91.88 83 PHE A O 1
ATOM 641 N N . LEU A 1 84 ? 2.496 -12.811 4.527 1.00 91.44 84 LEU A N 1
ATOM 642 C CA . LEU A 1 84 ? 3.556 -13.297 3.630 1.00 91.44 84 LEU A CA 1
ATOM 643 C C . LEU A 1 84 ? 4.962 -12.959 4.159 1.00 91.44 84 LEU A C 1
ATOM 645 O O . LEU A 1 84 ? 5.749 -12.317 3.468 1.00 91.44 84 LEU A O 1
ATOM 649 N N . ASP A 1 85 ? 5.229 -13.350 5.405 1.00 91.88 85 ASP A N 1
ATOM 650 C CA . ASP A 1 85 ? 6.502 -13.144 6.109 1.00 91.88 85 ASP A CA 1
ATOM 651 C C . ASP A 1 85 ? 6.918 -11.666 6.302 1.00 91.88 85 ASP A C 1
ATOM 653 O O . ASP A 1 85 ? 8.089 -11.356 6.533 1.00 91.88 85 ASP A O 1
ATOM 657 N N . ARG A 1 86 ? 5.965 -10.729 6.179 1.00 91.00 86 ARG A N 1
ATOM 658 C CA . ARG A 1 86 ? 6.178 -9.290 6.394 1.00 91.00 86 ARG A CA 1
ATOM 659 C C . ARG A 1 86 ? 5.287 -8.756 7.508 1.00 91.00 86 ARG A C 1
ATOM 661 O O . ARG A 1 86 ? 4.080 -9.023 7.489 1.00 91.00 86 ARG A O 1
ATOM 668 N N . PRO A 1 87 ? 5.828 -7.978 8.459 1.00 94.12 87 PRO A N 1
ATOM 669 C CA . PRO A 1 87 ? 5.023 -7.371 9.503 1.00 94.12 87 PRO A CA 1
ATOM 670 C C . PRO A 1 87 ? 4.061 -6.338 8.910 1.00 94.12 87 PRO A C 1
ATOM 672 O O . PRO A 1 87 ? 4.447 -5.515 8.076 1.00 94.12 87 PRO A O 1
ATOM 675 N N . TYR A 1 88 ? 2.819 -6.353 9.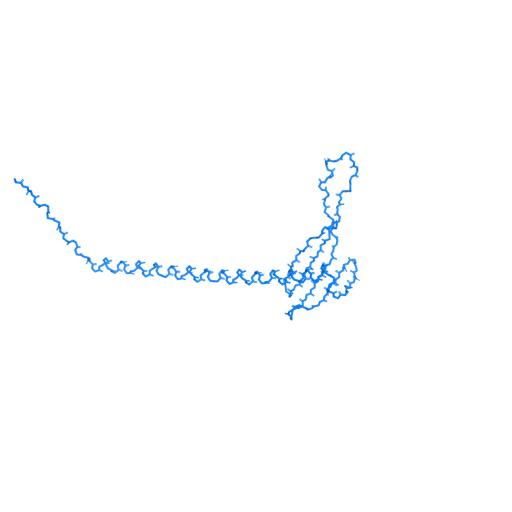387 1.00 94.81 88 TYR A N 1
ATOM 676 C CA . TYR A 1 88 ? 1.841 -5.313 9.099 1.00 94.81 88 TYR A CA 1
ATOM 677 C C . TYR A 1 88 ? 1.346 -4.643 10.379 1.00 94.81 88 TYR A C 1
ATOM 679 O O . TYR A 1 88 ? 1.234 -5.270 11.438 1.00 94.81 88 TYR A O 1
ATOM 687 N N . ILE A 1 89 ? 0.986 -3.369 10.254 1.00 95.94 89 ILE A N 1
ATOM 688 C CA . ILE A 1 89 ? 0.295 -2.577 11.269 1.00 95.94 89 ILE A CA 1
ATOM 689 C C . ILE A 1 89 ? -0.868 -1.865 10.584 1.00 95.94 89 ILE A C 1
ATOM 691 O O . ILE A 1 89 ? -0.669 -1.186 9.586 1.00 95.94 89 ILE A O 1
ATOM 695 N N . ILE A 1 90 ? -2.079 -1.989 11.115 1.00 96.19 90 ILE A N 1
ATOM 696 C CA . ILE A 1 90 ? -3.235 -1.201 10.680 1.00 96.19 90 ILE A CA 1
ATOM 697 C C . ILE A 1 90 ? -3.665 -0.328 11.842 1.00 96.19 90 ILE A C 1
ATOM 699 O O . ILE A 1 90 ? -3.937 -0.845 12.921 1.00 96.19 90 ILE A O 1
ATOM 703 N N . GLN A 1 91 ? -3.793 0.971 11.618 1.00 95.94 91 GLN A N 1
ATOM 704 C CA . GLN A 1 91 ? -4.321 1.913 12.596 1.00 95.94 91 GLN A CA 1
ATOM 705 C C . GLN A 1 91 ? -5.622 2.507 12.083 1.00 95.94 91 GLN A C 1
ATOM 707 O O . GLN A 1 91 ? -5.663 3.060 10.990 1.00 95.94 91 GLN A O 1
ATOM 712 N N . ARG A 1 92 ? -6.680 2.415 12.884 1.00 94.69 92 ARG A N 1
ATOM 713 C CA . ARG A 1 92 ? -7.941 3.106 12.638 1.00 94.69 92 ARG A CA 1
ATOM 714 C C . ARG A 1 92 ? -7.989 4.382 13.458 1.00 94.69 92 ARG A C 1
ATOM 716 O O . ARG A 1 92 ? -7.982 4.330 14.693 1.00 94.69 92 ARG A O 1
ATOM 723 N N . THR A 1 93 ? -8.124 5.500 12.764 1.00 91.31 93 THR A N 1
ATOM 724 C CA . THR A 1 93 ? -8.384 6.820 13.333 1.00 91.31 93 THR A CA 1
ATOM 725 C C . THR A 1 93 ? -9.732 7.343 12.844 1.00 91.31 93 THR A C 1
ATOM 727 O 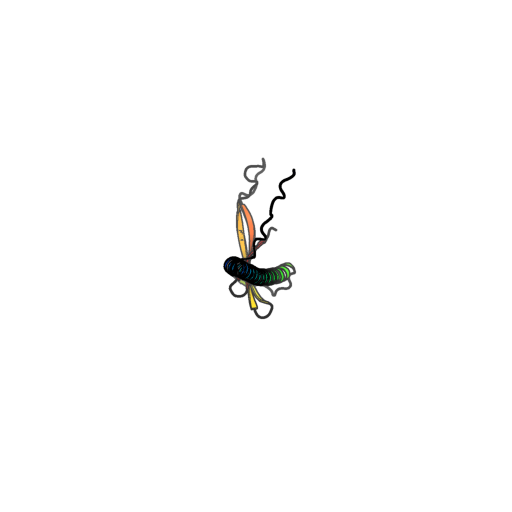O . THR A 1 93 ? -10.295 6.862 11.860 1.00 91.31 93 THR A O 1
ATOM 730 N N . VAL A 1 94 ? -10.292 8.304 13.578 1.00 89.56 94 VAL A N 1
ATOM 731 C CA . VAL A 1 94 ? -11.507 9.014 13.170 1.00 89.56 94 VAL A CA 1
ATOM 732 C C . VAL A 1 94 ? -11.134 10.463 12.916 1.00 89.56 94 VAL A C 1
ATOM 734 O O . VAL A 1 94 ? -10.793 11.199 13.842 1.00 89.56 94 VAL A O 1
ATOM 737 N N . GLU A 1 95 ? -11.211 10.868 11.659 1.00 87.69 95 GLU A N 1
ATOM 738 C CA . GLU A 1 95 ? -11.022 12.244 11.227 1.00 87.69 95 GLU A CA 1
ATOM 739 C C . GLU A 1 95 ? -12.372 12.947 11.068 1.00 87.69 95 GLU A C 1
ATOM 741 O O . GLU A 1 95 ? -13.433 12.321 11.023 1.00 87.69 95 GLU A O 1
ATOM 746 N N . ARG A 1 96 ? -12.355 14.280 11.018 1.00 86.56 96 ARG A N 1
ATOM 747 C CA . ARG A 1 96 ? -13.554 15.082 10.759 1.00 86.56 96 ARG A CA 1
ATOM 748 C C . ARG A 1 96 ? -13.366 15.867 9.481 1.00 86.56 96 ARG A C 1
ATOM 750 O O . ARG A 1 96 ? -12.516 16.751 9.424 1.00 86.56 96 ARG A O 1
ATOM 757 N N . ILE A 1 97 ? -14.204 15.579 8.496 1.00 86.19 97 ILE A N 1
ATOM 758 C CA . ILE A 1 97 ? -14.217 16.306 7.229 1.00 86.19 97 ILE A CA 1
ATOM 759 C C . ILE A 1 97 ? -15.362 17.327 7.210 1.00 86.19 97 ILE A C 1
ATOM 761 O O . ILE A 1 97 ? -16.400 17.090 7.842 1.00 86.19 97 ILE A O 1
ATOM 765 N N . PRO A 1 98 ? -15.203 18.466 6.510 1.00 84.81 98 PRO A N 1
ATOM 766 C CA . PRO A 1 98 ? -16.295 19.410 6.298 1.00 84.81 98 PRO A CA 1
ATOM 767 C C . PRO A 1 98 ? -17.490 18.718 5.638 1.00 84.81 98 PRO A C 1
ATOM 769 O O . PRO A 1 98 ? -17.318 17.931 4.707 1.00 84.81 98 PRO A O 1
ATOM 772 N N . ASN A 1 99 ? -18.702 19.001 6.114 1.00 81.75 99 ASN A N 1
ATOM 773 C CA . ASN A 1 99 ? -19.903 18.471 5.478 1.00 81.75 99 ASN A CA 1
ATOM 774 C C . ASN A 1 99 ? -20.228 19.299 4.216 1.00 81.75 99 ASN A C 1
ATOM 776 O O . ASN A 1 99 ? -20.510 20.491 4.344 1.00 81.75 99 ASN A O 1
ATOM 780 N N . PRO A 1 100 ? -20.237 18.701 3.008 1.00 80.56 100 PRO A N 1
ATOM 781 C CA . PRO A 1 100 ? -20.495 19.441 1.771 1.00 80.56 100 PRO A CA 1
ATOM 782 C C . PRO A 1 100 ? -21.924 19.999 1.676 1.00 80.56 100 PRO A C 1
ATOM 784 O O . PRO A 1 100 ? -22.180 20.887 0.873 1.00 80.56 100 PRO A O 1
ATOM 787 N N . ASN A 1 101 ? -22.856 19.509 2.500 1.00 79.75 101 ASN A N 1
ATOM 788 C CA . ASN A 1 101 ? -24.263 19.911 2.461 1.00 79.75 101 ASN A CA 1
ATOM 789 C C . ASN A 1 101 ? -24.594 21.120 3.354 1.00 79.75 101 ASN A C 1
ATOM 791 O O . ASN A 1 101 ? -25.764 21.489 3.449 1.00 79.75 101 ASN A O 1
ATOM 795 N N . VAL A 1 102 ? -23.602 21.717 4.027 1.00 75.81 102 VAL A N 1
ATOM 796 C CA . VAL A 1 102 ? -23.810 22.830 4.978 1.00 75.81 102 VAL A CA 1
ATOM 797 C C . VAL A 1 102 ? -24.443 24.052 4.312 1.00 75.81 102 VAL A C 1
ATOM 799 O O . VAL A 1 102 ? -25.252 24.723 4.943 1.00 75.81 102 VAL A O 1
ATOM 802 N N . ASP A 1 103 ? -24.153 24.281 3.031 1.00 70.81 103 ASP A N 1
ATOM 803 C CA . ASP A 1 103 ? -24.604 25.474 2.306 1.00 70.81 103 ASP A CA 1
ATOM 804 C C . ASP A 1 103 ? -25.842 25.236 1.416 1.00 70.81 103 ASP A C 1
ATOM 806 O O . ASP A 1 103 ? -26.280 26.149 0.720 1.00 70.81 103 ASP A O 1
ATOM 810 N N . GLY A 1 104 ? -26.403 24.018 1.392 1.00 65.62 104 GLY A N 1
ATOM 811 C CA . GLY A 1 104 ? -27.358 23.600 0.351 1.00 65.62 104 GLY A CA 1
ATOM 812 C C . GLY A 1 104 ? -28.737 23.127 0.818 1.00 65.62 104 GLY A C 1
ATOM 813 O O . GLY A 1 104 ? -29.558 22.783 -0.031 1.00 65.62 104 GLY A O 1
ATOM 814 N N . LEU A 1 105 ? -29.004 23.059 2.126 1.00 67.88 105 LEU A N 1
ATOM 815 C CA . LEU A 1 105 ? -30.238 22.472 2.661 1.00 67.88 105 LEU A CA 1
ATOM 816 C C . LEU A 1 105 ? -30.918 23.394 3.681 1.00 67.88 105 LEU A C 1
ATOM 818 O O . LEU A 1 105 ? -30.286 23.870 4.617 1.00 67.88 105 LEU A O 1
ATOM 822 N N . ASP A 1 106 ? -32.239 23.556 3.554 1.00 72.00 106 ASP A N 1
ATOM 823 C CA . ASP A 1 106 ? -33.094 24.346 4.465 1.00 72.00 106 ASP A CA 1
ATOM 824 C C . ASP A 1 106 ? -33.303 23.699 5.851 1.00 72.00 106 ASP A C 1
ATOM 826 O O . ASP A 1 106 ? -34.131 24.139 6.650 1.00 72.00 106 ASP A O 1
ATOM 830 N N . HIS A 1 107 ? -32.581 22.622 6.156 1.00 66.69 107 HIS A N 1
ATOM 831 C CA . HIS A 1 107 ? -32.668 21.907 7.424 1.00 66.69 107 HIS A CA 1
ATOM 832 C C . HIS A 1 107 ? -31.291 21.803 8.083 1.00 66.69 107 HIS A C 1
ATOM 834 O O . HIS A 1 107 ? -30.280 21.661 7.394 1.00 66.69 107 HIS A O 1
ATOM 840 N N . PRO A 1 108 ? -31.235 21.854 9.427 1.00 72.44 108 PRO A N 1
ATOM 841 C CA . PRO A 1 108 ? -29.976 21.852 10.152 1.00 72.44 108 PRO A CA 1
ATOM 842 C C . PRO A 1 108 ? -29.216 20.542 9.917 1.00 72.44 108 PRO A C 1
ATOM 844 O O . PRO A 1 108 ? -29.638 19.469 10.350 1.00 72.44 108 PRO A O 1
ATOM 847 N N . VAL A 1 109 ? -28.062 20.649 9.259 1.00 79.06 109 VAL A N 1
ATOM 848 C CA . VAL A 1 109 ? -27.099 19.559 9.077 1.00 79.06 109 VAL A CA 1
ATOM 849 C C . VAL A 1 109 ? -25.884 19.747 9.983 1.00 79.06 109 VAL A C 1
ATOM 851 O O . VAL A 1 109 ? -25.554 20.853 10.410 1.00 79.06 109 VAL A O 1
ATOM 854 N N . ARG A 1 110 ? -25.192 18.648 10.304 1.00 81.69 110 ARG A N 1
ATOM 855 C CA . ARG A 1 110 ? -23.946 18.708 11.085 1.00 81.69 110 ARG A CA 1
ATOM 856 C C . ARG A 1 110 ? -22.857 19.439 10.285 1.00 81.69 110 ARG A C 1
ATOM 858 O O . ARG A 1 110 ? -22.732 19.164 9.098 1.00 81.69 110 ARG A O 1
ATOM 865 N N . PRO A 1 111 ? -22.015 20.281 10.909 1.00 83.50 111 PRO A N 1
ATOM 866 C CA . PRO A 1 111 ? -20.965 21.018 10.196 1.00 83.50 111 PRO A CA 1
ATOM 867 C C . PRO A 1 111 ? -19.804 20.128 9.723 1.00 83.50 111 PRO A C 1
ATOM 869 O O . PRO A 1 111 ? -19.092 20.474 8.786 1.00 83.50 111 PRO A O 1
ATOM 872 N N . SER A 1 112 ? -19.605 18.974 10.364 1.00 84.94 112 SER A N 1
ATOM 873 C CA . SER A 1 112 ? -18.591 17.988 9.982 1.00 84.94 112 SER A CA 1
ATOM 874 C C . SER A 1 112 ? -19.148 16.574 10.053 1.00 84.94 112 SER A C 1
ATOM 876 O O . SER A 1 112 ? -20.056 16.291 10.844 1.00 84.94 112 SER A O 1
ATOM 878 N N . LEU A 1 113 ? -18.586 15.705 9.218 1.00 85.75 113 LEU A N 1
ATOM 879 C CA . LEU A 1 113 ? -18.874 14.277 9.175 1.00 85.75 113 LEU A CA 1
ATOM 880 C C . LEU A 1 113 ? -17.657 13.503 9.701 1.00 85.75 113 LEU A C 1
ATOM 882 O O . LEU A 1 113 ? -16.523 13.912 9.426 1.00 85.75 113 LEU A O 1
ATOM 886 N N . PRO A 1 114 ? -17.861 12.424 10.476 1.00 86.31 114 PRO A N 1
ATOM 887 C CA . PRO A 1 114 ? -16.773 11.520 10.812 1.00 86.31 114 PRO A CA 1
ATOM 888 C C . PRO A 1 114 ? -16.318 10.781 9.546 1.00 86.31 114 PRO A C 1
ATOM 890 O O . PRO A 1 114 ? -17.145 10.285 8.786 1.00 86.31 114 PRO A O 1
ATOM 893 N N . LEU A 1 115 ? -15.009 10.711 9.334 1.00 88.56 115 LEU A N 1
ATOM 894 C CA . LEU A 1 115 ? -14.369 9.859 8.340 1.00 88.56 115 LEU A CA 1
ATOM 895 C C . LEU A 1 115 ? -13.513 8.849 9.094 1.00 88.56 115 LEU A C 1
ATOM 897 O O . LEU A 1 115 ? -12.643 9.241 9.874 1.00 88.56 115 LEU A O 1
ATOM 901 N N . ILE A 1 116 ? -13.755 7.561 8.880 1.00 90.62 116 ILE A N 1
ATOM 902 C CA . ILE A 1 116 ? -12.878 6.531 9.424 1.00 90.62 116 ILE A CA 1
ATOM 903 C C . ILE A 1 116 ? -11.704 6.394 8.467 1.00 90.62 116 ILE A C 1
ATOM 905 O O . ILE A 1 116 ? -11.887 6.243 7.262 1.00 90.62 116 ILE A O 1
ATOM 909 N N . VAL A 1 117 ? -10.493 6.465 8.998 1.00 92.56 117 VAL A N 1
ATOM 910 C CA . VAL A 1 117 ? -9.271 6.336 8.211 1.00 92.56 117 VAL A CA 1
ATOM 911 C C . VAL A 1 117 ? -8.507 5.132 8.726 1.00 92.56 117 VAL A C 1
ATOM 913 O O . VAL A 1 117 ? -8.214 5.037 9.918 1.00 92.56 117 VAL A O 1
ATOM 916 N N . TYR A 1 118 ? -8.208 4.202 7.825 1.00 94.69 118 TYR A N 1
ATOM 917 C CA . TYR A 1 118 ? -7.341 3.070 8.101 1.00 94.69 118 TYR A CA 1
ATOM 918 C C . TYR A 1 118 ? -5.981 3.314 7.463 1.00 94.69 118 TYR A C 1
ATOM 920 O O . TYR A 1 118 ? -5.861 3.413 6.245 1.00 94.69 118 TYR A O 1
ATOM 928 N N . THR A 1 119 ? -4.951 3.383 8.289 1.00 95.81 119 THR A N 1
ATOM 929 C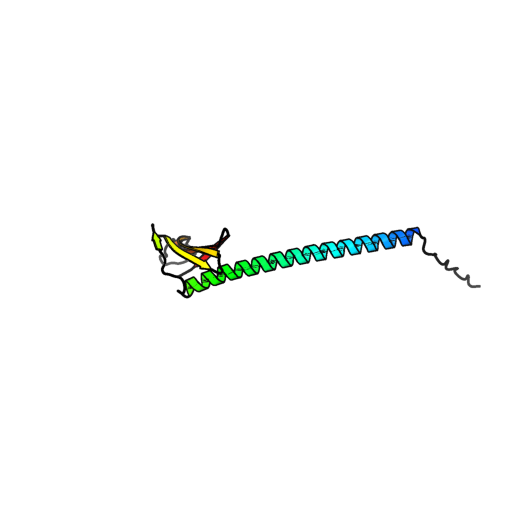 CA . THR A 1 119 ? -3.562 3.483 7.851 1.00 95.81 119 THR A CA 1
ATOM 930 C C . THR A 1 119 ? -2.936 2.103 7.959 1.00 95.81 119 THR A C 1
ATOM 932 O O . THR A 1 119 ? -2.745 1.610 9.067 1.00 95.81 119 THR A O 1
ATOM 935 N N . LEU A 1 120 ? -2.650 1.472 6.822 1.00 96.19 120 LEU A N 1
ATOM 936 C CA . LEU A 1 120 ? -1.946 0.197 6.733 1.00 96.19 120 LEU A CA 1
ATOM 937 C C . LEU A 1 120 ? -0.467 0.464 6.463 1.00 96.19 120 LEU A C 1
ATOM 939 O O . LEU A 1 120 ? -0.125 1.080 5.459 1.00 96.19 120 LEU A O 1
ATOM 943 N N . THR A 1 121 ? 0.403 -0.042 7.323 1.00 95.88 121 THR A N 1
ATOM 944 C CA . THR A 1 121 ? 1.844 -0.092 7.108 1.00 95.88 121 THR A CA 1
ATOM 945 C C . THR A 1 121 ? 2.266 -1.543 6.935 1.00 95.88 121 THR A C 1
ATOM 947 O O . THR A 1 121 ? 2.007 -2.352 7.821 1.00 95.88 121 THR A O 1
ATOM 950 N N . ILE A 1 122 ? 2.912 -1.869 5.816 1.00 92.56 122 ILE A N 1
ATOM 951 C CA . ILE A 1 122 ? 3.603 -3.150 5.601 1.00 92.56 122 ILE A CA 1
ATOM 952 C C . ILE A 1 122 ? 5.061 -2.822 5.289 1.00 92.56 122 ILE A C 1
ATOM 954 O O . ILE A 1 122 ? 5.334 -2.054 4.361 1.00 92.56 122 ILE A O 1
ATOM 958 N N . ASP A 1 123 ? 5.982 -3.377 6.076 1.00 88.12 123 ASP A N 1
ATOM 959 C CA . ASP A 1 123 ? 7.395 -2.978 6.099 1.00 88.12 123 ASP A CA 1
ATOM 960 C C . ASP A 1 123 ? 7.559 -1.456 6.320 1.00 88.12 123 ASP A C 1
ATOM 962 O O . ASP A 1 123 ? 7.315 -0.953 7.415 1.00 88.12 123 ASP A O 1
ATOM 966 N N . GLU A 1 124 ? 7.939 -0.707 5.280 1.00 86.25 124 GLU A N 1
ATOM 967 C CA . GLU A 1 124 ? 8.120 0.755 5.301 1.00 86.25 124 GLU A CA 1
ATOM 968 C C . GLU A 1 124 ? 7.065 1.503 4.472 1.00 86.25 124 GLU A C 1
ATOM 970 O O . GLU A 1 124 ? 7.080 2.735 4.383 1.00 86.25 124 GLU A O 1
ATOM 975 N N . ARG A 1 125 ? 6.151 0.775 3.824 1.00 89.31 125 ARG A N 1
ATOM 976 C CA . ARG A 1 125 ? 5.136 1.372 2.961 1.00 89.31 125 ARG A CA 1
ATOM 977 C C . ARG A 1 125 ? 3.863 1.607 3.748 1.00 89.31 125 ARG A C 1
ATOM 979 O O . ARG A 1 125 ? 3.324 0.678 4.337 1.00 89.31 125 ARG A O 1
ATOM 986 N N . THR A 1 126 ? 3.352 2.829 3.659 1.00 93.06 126 THR A N 1
ATOM 987 C CA . THR A 1 126 ? 2.077 3.219 4.255 1.00 93.06 126 THR A CA 1
ATOM 988 C C . THR A 1 126 ? 1.040 3.492 3.174 1.00 93.06 126 THR A C 1
ATOM 990 O O . THR A 1 126 ? 1.260 4.332 2.299 1.00 93.06 126 THR A O 1
ATOM 993 N N . THR A 1 127 ? -0.106 2.831 3.286 1.00 93.88 127 THR A N 1
ATOM 994 C CA . THR A 1 127 ? -1.273 2.999 2.422 1.00 93.88 127 THR A CA 1
ATOM 995 C C . THR A 1 127 ? -2.467 3.415 3.275 1.00 93.88 127 THR A C 1
ATOM 997 O O . THR A 1 127 ? -2.705 2.867 4.350 1.00 93.88 127 THR A O 1
ATOM 1000 N N . VAL A 1 128 ? -3.203 4.426 2.814 1.00 93.19 128 VAL A N 1
ATOM 1001 C CA . VAL A 1 128 ? -4.335 5.006 3.545 1.00 93.19 128 VAL A CA 1
ATOM 1002 C C . VAL A 1 128 ? -5.635 4.626 2.850 1.00 93.19 128 VAL A C 1
ATOM 1004 O O . VAL A 1 128 ? -5.821 4.925 1.672 1.00 93.19 128 VAL A O 1
ATOM 1007 N N . PHE A 1 129 ? -6.544 4.014 3.602 1.00 91.31 129 PHE A N 1
ATOM 1008 C CA . PHE A 1 129 ? -7.873 3.619 3.155 1.00 91.31 129 PHE A CA 1
ATOM 1009 C C . PHE A 1 129 ? -8.932 4.460 3.884 1.00 91.31 129 PHE A C 1
ATOM 1011 O O . PHE A 1 129 ? -9.200 4.226 5.068 1.00 91.31 129 PHE A O 1
ATOM 1018 N N . PRO A 1 130 ? -9.535 5.458 3.214 1.00 87.88 130 PRO A N 1
ATOM 1019 C CA . PRO A 1 130 ? -10.686 6.163 3.758 1.00 87.88 130 PRO A CA 1
ATOM 1020 C C . PRO A 1 130 ? -11.921 5.257 3.712 1.00 87.88 130 PRO A C 1
ATOM 1022 O O . PRO A 1 130 ? -12.199 4.619 2.696 1.00 87.88 130 PRO A O 1
ATOM 1025 N N . TRP A 1 131 ? -12.678 5.222 4.803 1.00 82.38 131 TRP A N 1
ATOM 1026 C CA . TRP A 1 131 ? -13.885 4.420 4.942 1.00 82.38 131 TRP A CA 1
ATOM 1027 C C . TRP A 1 131 ? -15.052 5.273 5.437 1.00 82.38 131 TRP A C 1
ATOM 1029 O O . TRP A 1 131 ? -14.947 6.004 6.427 1.00 82.38 131 TRP A O 1
ATOM 1039 N N . TYR A 1 132 ? -16.175 5.156 4.737 1.00 74.38 132 TYR A N 1
ATOM 1040 C CA . TYR A 1 132 ? -17.430 5.806 5.089 1.00 74.38 132 TYR A CA 1
ATOM 1041 C C . TYR A 1 132 ? -18.355 4.752 5.703 1.00 74.38 132 TYR A C 1
ATOM 1043 O O . TYR A 1 132 ? -18.593 3.715 5.084 1.00 74.38 132 TYR A O 1
ATOM 1051 N N . GLU A 1 133 ? -18.832 5.005 6.922 1.00 60.78 133 GLU A N 1
ATOM 1052 C CA . GLU A 1 133 ? -19.943 4.255 7.530 1.00 60.78 133 GLU A CA 1
ATOM 1053 C C . GLU A 1 133 ? -21.301 4.786 7.060 1.00 60.78 133 GLU A C 1
ATOM 1055 O O . GLU A 1 133 ? -21.425 6.021 6.867 1.00 60.78 133 GLU A O 1
#

pLDDT: mean 83.98, std 11.81, range [40.56, 96.62]

Radius of gyration: 32.39 Å; chains: 1; bounding box: 65×39×108 Å

Foldseek 3Di:
DDDDPDDDPPDQDPVNVVVVVVVVVVVVVVVVVVVVVVVVVVVVVVVVVVVVVQQVVVVVCVVVVVFDAWDDDPQKTWGWDDDPNWIKIKIKDWDWDADPCCVPDPDDDDRTDIWIWIWMDTPHDTDIDIDDD

Sequence (133 aa):
MHPRRHIKPHGFSLLEAVLALAIIAAALIAVLQVRTQMIHGAQQARDRQALERDDEAVFQMLVAGLLPPPTSSDGVVTWQGEFLDRPYIIQRTVERIPNPNVDGLDHPVRPSLPLIVYTLTIDERTTVFPWYE